Protein AF-A0A7C4ZP38-F1 (afdb_monomer)

Structure (mmCIF, N/CA/C/O backbone):
data_AF-A0A7C4ZP38-F1
#
_entry.id   AF-A0A7C4ZP38-F1
#
loop_
_atom_site.group_PDB
_atom_site.id
_atom_site.type_symbol
_atom_site.label_atom_id
_atom_site.label_alt_id
_atom_site.label_comp_id
_atom_site.label_asym_id
_atom_site.label_entity_id
_atom_site.label_seq_id
_atom_site.pdbx_PDB_ins_code
_atom_site.Cartn_x
_atom_site.Cartn_y
_atom_site.Cartn_z
_atom_site.occupancy
_atom_site.B_iso_or_equiv
_atom_site.auth_seq_id
_atom_site.auth_comp_id
_atom_site.auth_asym_id
_atom_site.auth_atom_id
_atom_site.pdbx_PDB_model_num
ATOM 1 N N . MET A 1 1 ? 0.134 7.624 13.807 1.00 73.69 1 MET A N 1
ATOM 2 C CA . MET A 1 1 ? -0.438 6.253 13.785 1.00 73.69 1 MET A CA 1
ATOM 3 C C . MET A 1 1 ? 0.169 5.496 12.613 1.00 73.69 1 MET A C 1
ATOM 5 O O . MET A 1 1 ? 0.273 6.116 11.571 1.00 73.69 1 MET A O 1
ATOM 9 N N . SER A 1 2 ? 0.603 4.239 12.753 1.00 91.44 2 SER A N 1
ATOM 10 C CA . SER A 1 2 ? 1.264 3.482 11.670 1.00 91.44 2 SER A CA 1
ATOM 11 C C . SER A 1 2 ? 0.304 2.577 10.893 1.00 91.44 2 SER A C 1
ATOM 13 O O . SER A 1 2 ? -0.746 2.191 11.410 1.00 91.44 2 SER A O 1
ATOM 15 N N . LEU A 1 3 ? 0.699 2.159 9.685 1.00 95.94 3 LEU A N 1
ATOM 16 C CA . LEU A 1 3 ? -0.057 1.201 8.867 1.00 95.94 3 LEU A CA 1
ATOM 17 C C . LEU A 1 3 ? -0.370 -0.096 9.639 1.00 95.94 3 LEU A C 1
ATOM 19 O O . LEU A 1 3 ? -1.494 -0.594 9.594 1.00 95.94 3 LEU A O 1
ATOM 23 N N . GLN A 1 4 ? 0.578 -0.589 10.446 1.00 97.25 4 GLN A N 1
ATOM 24 C CA . GLN A 1 4 ? 0.384 -1.755 11.318 1.00 97.25 4 GLN A CA 1
ATOM 25 C C . GLN A 1 4 ? -0.782 -1.581 12.311 1.00 97.25 4 GLN A C 1
ATOM 27 O O . GLN A 1 4 ? -1.458 -2.556 12.641 1.00 97.25 4 GLN A O 1
ATOM 32 N N . GLN A 1 5 ? -1.025 -0.367 12.818 1.00 95.69 5 GLN A N 1
ATOM 33 C CA . GLN A 1 5 ? -2.122 -0.101 13.761 1.00 95.69 5 GLN A CA 1
ATOM 34 C C . GLN A 1 5 ? -3.503 -0.104 13.088 1.00 95.69 5 GLN A C 1
ATOM 36 O O . GLN A 1 5 ? -4.511 -0.275 13.779 1.00 95.69 5 GLN A O 1
ATOM 41 N N . ILE A 1 6 ? -3.543 0.086 11.768 1.00 96.88 6 ILE A N 1
ATOM 42 C CA . ILE A 1 6 ? -4.763 0.042 10.957 1.00 96.88 6 ILE A CA 1
ATOM 43 C C . ILE A 1 6 ? -5.077 -1.408 10.598 1.00 96.88 6 ILE A C 1
ATOM 45 O O . ILE A 1 6 ? -6.138 -1.911 10.949 1.00 96.88 6 ILE A O 1
ATOM 49 N N . VAL A 1 7 ? -4.125 -2.110 9.977 1.00 97.81 7 VAL A N 1
ATOM 50 C CA . VAL A 1 7 ? -4.366 -3.453 9.410 1.00 97.81 7 VAL A CA 1
ATOM 51 C C . VAL A 1 7 ? -4.173 -4.594 10.411 1.00 97.81 7 VAL A C 1
ATOM 53 O O . VAL A 1 7 ? -4.523 -5.744 10.138 1.00 97.81 7 VAL A O 1
ATOM 56 N N . GLY A 1 8 ? -3.610 -4.283 11.578 1.00 97.88 8 GLY A N 1
ATOM 57 C CA . GLY A 1 8 ? -3.274 -5.242 12.621 1.00 97.88 8 GLY A CA 1
ATOM 58 C C . GLY A 1 8 ? -1.899 -5.886 12.426 1.00 97.88 8 GLY A C 1
ATOM 59 O O . GLY A 1 8 ? -1.398 -6.063 11.315 1.00 97.88 8 GLY A O 1
ATOM 60 N N . LYS A 1 9 ? -1.277 -6.279 13.546 1.00 97.75 9 LYS A N 1
ATOM 61 C CA . LYS A 1 9 ? 0.094 -6.818 13.577 1.00 97.75 9 LYS A CA 1
ATOM 62 C C . LYS A 1 9 ? 0.280 -8.055 12.694 1.00 97.75 9 LYS A C 1
ATOM 64 O O . LYS A 1 9 ? 1.297 -8.158 12.013 1.00 97.75 9 LYS A O 1
ATOM 69 N N . GLN A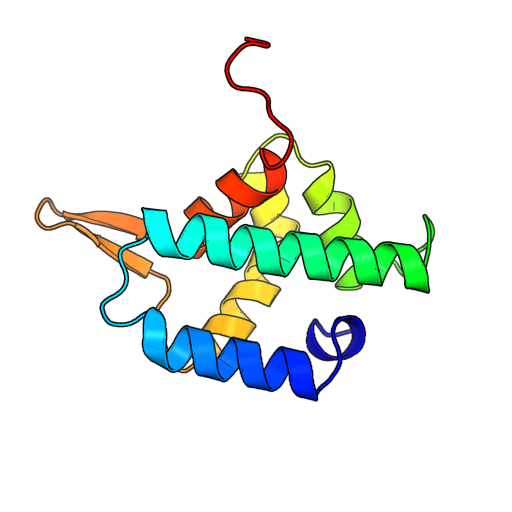 1 10 ? -0.667 -8.993 12.727 1.00 98.31 10 GLN A N 1
ATOM 70 C CA . GLN A 1 10 ? -0.566 -10.237 11.960 1.00 98.31 10 GLN A CA 1
ATOM 71 C C . GLN A 1 10 ? -0.573 -9.957 10.453 1.00 98.31 10 GLN A C 1
ATOM 73 O O . GLN A 1 10 ? 0.369 -10.346 9.771 1.00 98.31 10 GLN A O 1
ATOM 78 N N . THR A 1 11 ? -1.566 -9.210 9.963 1.00 98.50 11 THR A N 1
ATOM 79 C CA . THR A 1 11 ? -1.688 -8.810 8.553 1.00 98.50 11 THR A CA 1
ATOM 80 C C . THR A 1 11 ? -0.449 -8.069 8.071 1.00 98.50 11 THR A C 1
ATOM 82 O O . THR A 1 11 ? 0.132 -8.429 7.053 1.00 98.50 11 THR A O 1
ATOM 85 N N . TYR A 1 12 ? 0.009 -7.082 8.845 1.00 98.50 12 TYR A N 1
ATOM 86 C CA . TYR A 1 12 ? 1.198 -6.308 8.509 1.00 98.50 12 TYR A CA 1
ATOM 87 C C . TYR A 1 12 ? 2.455 -7.188 8.411 1.00 98.50 12 TYR A C 1
ATOM 89 O O . TYR A 1 12 ? 3.227 -7.068 7.463 1.00 98.50 12 TYR A O 1
ATOM 97 N N . THR A 1 13 ? 2.634 -8.131 9.344 1.00 98.50 13 THR A N 1
ATOM 98 C CA . THR A 1 13 ? 3.753 -9.090 9.303 1.00 98.50 13 THR A CA 1
ATOM 99 C C . THR A 1 13 ? 3.690 -9.954 8.043 1.00 98.50 13 THR A C 1
ATOM 101 O O . THR A 1 13 ? 4.699 -10.117 7.361 1.00 98.50 13 THR A O 1
ATOM 104 N N . THR A 1 14 ? 2.502 -10.454 7.690 1.00 98.62 14 THR A N 1
ATOM 105 C CA . THR A 1 14 ? 2.294 -11.223 6.458 1.00 98.62 14 THR A CA 1
ATOM 106 C C . THR A 1 14 ? 2.622 -10.396 5.217 1.00 98.62 14 THR A C 1
ATOM 108 O O . THR A 1 14 ? 3.296 -10.896 4.323 1.00 98.62 14 THR A O 1
ATOM 111 N N . TRP A 1 15 ? 2.219 -9.127 5.161 1.00 98.44 15 TRP A N 1
ATOM 112 C CA . TRP A 1 15 ? 2.549 -8.236 4.046 1.00 98.44 15 TRP A CA 1
ATOM 113 C C . TRP A 1 15 ? 4.053 -8.012 3.902 1.00 98.44 15 TRP A C 1
ATOM 115 O O . TRP A 1 15 ? 4.591 -8.140 2.804 1.00 98.44 15 TRP A O 1
ATOM 125 N N . VAL A 1 16 ? 4.751 -7.755 5.010 1.00 98.62 16 VAL A N 1
ATOM 126 C CA . VAL A 1 16 ? 6.215 -7.626 5.032 1.00 98.62 16 VAL A CA 1
ATOM 127 C C . VAL A 1 16 ? 6.887 -8.903 4.509 1.00 98.62 16 VAL A C 1
ATOM 129 O O . VAL A 1 16 ? 7.831 -8.832 3.721 1.00 98.62 16 VAL A O 1
ATOM 132 N N . GLU A 1 17 ? 6.406 -10.080 4.912 1.00 98.50 17 GLU A N 1
ATOM 133 C CA . GLU A 1 17 ? 6.919 -11.365 4.425 1.00 98.50 17 GLU A CA 1
ATOM 134 C C . GLU A 1 17 ? 6.622 -11.589 2.941 1.00 98.50 17 GLU A C 1
ATOM 136 O O . GLU A 1 17 ? 7.518 -11.990 2.198 1.00 98.50 17 GLU A O 1
ATOM 141 N N . MET A 1 18 ? 5.406 -11.283 2.487 1.00 98.12 18 MET A N 1
ATOM 142 C CA . MET A 1 18 ? 5.029 -11.372 1.078 1.00 98.12 18 MET A CA 1
ATOM 143 C C . MET A 1 18 ? 5.920 -10.484 0.216 1.00 98.12 18 MET A C 1
ATOM 145 O O . MET A 1 18 ? 6.488 -10.964 -0.761 1.00 98.12 18 MET A O 1
ATOM 149 N N . LEU A 1 19 ? 6.109 -9.217 0.592 1.00 98.00 19 LEU A N 1
ATOM 150 C CA . LEU A 1 19 ? 6.980 -8.309 -0.151 1.00 98.00 19 LEU A CA 1
ATOM 151 C C . LEU A 1 19 ? 8.423 -8.813 -0.171 1.00 98.00 19 LEU A C 1
ATOM 153 O O . LEU A 1 19 ? 9.045 -8.836 -1.230 1.00 98.00 19 LEU A O 1
ATOM 157 N N . ARG A 1 20 ? 8.937 -9.308 0.960 1.00 98.12 20 ARG A N 1
ATOM 158 C CA . ARG A 1 20 ? 10.284 -9.887 1.032 1.00 98.12 20 ARG A CA 1
ATOM 159 C C . ARG A 1 20 ? 10.486 -11.044 0.050 1.00 98.12 20 ARG A C 1
ATOM 161 O O . ARG A 1 20 ? 11.569 -11.164 -0.512 1.00 98.12 20 ARG A O 1
ATOM 168 N N . GLN A 1 21 ? 9.470 -11.884 -0.144 1.00 97.94 21 GLN A N 1
ATOM 169 C CA . GLN A 1 21 ? 9.545 -13.042 -1.040 1.00 97.94 21 GLN A CA 1
ATOM 170 C C . GLN A 1 21 ? 9.259 -12.689 -2.506 1.00 97.94 21 GLN A C 1
ATOM 172 O O . GLN A 1 21 ? 9.868 -13.262 -3.402 1.00 97.94 21 GLN A O 1
ATOM 177 N N . LEU A 1 22 ? 8.332 -11.764 -2.767 1.00 96.62 22 LEU A N 1
ATOM 178 C CA . LEU A 1 22 ? 7.814 -11.507 -4.115 1.00 96.62 22 LEU A CA 1
ATOM 179 C C . LEU A 1 22 ? 8.537 -10.370 -4.846 1.00 96.62 22 LEU A C 1
ATOM 181 O O . LEU A 1 22 ? 8.614 -10.390 -6.071 1.00 96.62 22 LEU A O 1
ATOM 185 N N . VAL A 1 23 ? 9.054 -9.369 -4.131 1.00 96.00 23 VAL A N 1
ATOM 186 C CA . VAL A 1 23 ? 9.631 -8.154 -4.735 1.00 96.00 23 VAL A CA 1
ATOM 187 C C . VAL A 1 23 ? 10.978 -8.362 -5.448 1.00 96.00 23 VAL A C 1
ATOM 189 O O . VAL A 1 23 ? 11.176 -7.698 -6.470 1.00 96.00 23 VAL A O 1
ATOM 192 N N . PRO A 1 24 ? 11.919 -9.211 -4.973 1.00 93.81 24 PRO A N 1
ATOM 193 C CA . PRO A 1 24 ? 13.235 -9.346 -5.608 1.00 93.81 24 PRO A CA 1
ATOM 194 C C . PRO A 1 24 ? 13.177 -9.735 -7.092 1.00 93.81 24 PRO A C 1
ATOM 196 O O . PRO A 1 24 ? 13.830 -9.092 -7.910 1.00 93.81 24 PRO A O 1
ATOM 199 N N . ASP A 1 25 ? 12.336 -10.715 -7.435 1.00 90.38 25 ASP A N 1
ATOM 200 C CA . ASP A 1 25 ? 12.196 -11.245 -8.801 1.00 90.38 25 ASP A CA 1
ATOM 201 C C . ASP A 1 25 ? 10.866 -10.845 -9.471 1.00 90.38 25 ASP A C 1
ATOM 203 O O . ASP A 1 25 ? 10.607 -11.152 -10.640 1.00 90.38 25 ASP A O 1
ATOM 207 N N . GLY A 1 26 ? 9.987 -10.170 -8.726 1.00 91.56 26 GLY A N 1
ATOM 208 C CA . GLY A 1 26 ? 8.673 -9.754 -9.191 1.00 91.56 26 GLY A CA 1
ATOM 209 C C . GLY A 1 26 ? 8.744 -8.620 -10.210 1.00 91.56 26 GLY A C 1
ATOM 210 O O . GLY A 1 26 ? 9.498 -7.658 -10.074 1.00 91.56 26 GLY A O 1
ATOM 211 N N . ARG A 1 27 ? 7.904 -8.710 -11.246 1.00 91.44 27 ARG A N 1
ATOM 212 C CA . ARG A 1 27 ? 7.744 -7.629 -12.226 1.00 91.44 27 ARG A CA 1
ATOM 213 C C . ARG A 1 27 ? 6.867 -6.526 -11.643 1.00 91.44 27 ARG A C 1
ATOM 215 O O . ARG A 1 27 ? 5.787 -6.831 -11.142 1.00 91.44 27 ARG A O 1
ATOM 222 N N . THR A 1 28 ? 7.267 -5.264 -11.794 1.00 91.81 28 THR A N 1
ATOM 223 C CA . THR A 1 28 ? 6.539 -4.111 -11.234 1.00 91.81 28 THR A CA 1
ATOM 224 C C . THR A 1 28 ? 5.057 -4.088 -11.596 1.00 91.81 28 THR A C 1
ATOM 226 O O . THR A 1 28 ? 4.246 -4.008 -10.689 1.00 91.81 28 THR A O 1
ATOM 229 N N . HIS A 1 29 ? 4.676 -4.309 -12.859 1.00 90.94 29 HIS A N 1
ATOM 230 C CA . HIS A 1 29 ? 3.257 -4.352 -13.266 1.00 90.94 29 HIS A CA 1
ATOM 231 C C . HIS A 1 29 ? 2.428 -5.476 -12.610 1.00 90.94 29 HIS A C 1
ATOM 233 O O . HIS A 1 29 ? 1.213 -5.492 -12.732 1.00 90.94 29 HIS A O 1
ATOM 239 N N . ARG A 1 30 ? 3.063 -6.463 -11.962 1.00 94.38 30 ARG A N 1
ATOM 240 C CA . ARG A 1 30 ? 2.372 -7.498 -11.169 1.00 94.38 30 ARG A CA 1
ATOM 241 C C . ARG A 1 30 ? 2.335 -7.152 -9.686 1.00 94.38 30 ARG A C 1
ATOM 243 O O . ARG A 1 30 ? 1.399 -7.531 -8.995 1.00 94.38 30 ARG A O 1
ATOM 250 N N . LEU A 1 31 ? 3.374 -6.478 -9.199 1.00 96.31 31 LEU A N 1
ATOM 251 C CA . LEU A 1 31 ? 3.487 -6.048 -7.806 1.00 96.31 31 LEU A CA 1
ATOM 252 C C . LEU A 1 31 ? 2.627 -4.812 -7.527 1.00 96.31 31 LEU A C 1
ATOM 254 O O . LEU A 1 31 ? 2.062 -4.708 -6.447 1.00 96.31 31 LEU A O 1
ATOM 258 N N . ALA A 1 32 ? 2.501 -3.912 -8.500 1.00 96.19 32 ALA A N 1
ATOM 259 C CA . ALA A 1 32 ? 1.722 -2.686 -8.400 1.00 96.19 32 ALA A CA 1
ATOM 260 C C . ALA A 1 32 ? 0.249 -2.939 -8.022 1.00 96.19 32 ALA A C 1
ATOM 262 O O . ALA A 1 32 ? -0.145 -2.488 -6.948 1.00 96.19 32 ALA A O 1
ATOM 263 N N . PRO A 1 33 ? -0.536 -3.745 -8.768 1.00 96.56 33 PRO A N 1
ATOM 264 C CA . PRO A 1 33 ? -1.928 -4.019 -8.400 1.00 96.56 33 PRO A CA 1
ATOM 265 C C . PRO A 1 33 ? -2.065 -4.802 -7.084 1.00 96.56 33 PRO A C 1
ATOM 267 O O . PRO A 1 33 ? -3.049 -4.644 -6.365 1.00 96.56 33 PRO A O 1
ATOM 270 N N . LEU A 1 34 ? -1.071 -5.626 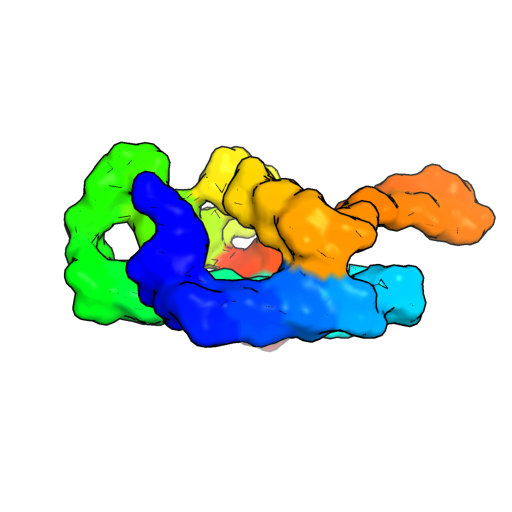-6.719 1.00 97.56 34 LEU A N 1
ATOM 271 C CA . LEU A 1 34 ? -1.048 -6.310 -5.420 1.00 97.56 34 LEU A CA 1
ATOM 272 C C . LEU A 1 34 ? -0.948 -5.299 -4.268 1.00 97.56 34 LEU A C 1
ATOM 274 O O . LEU A 1 34 ? -1.712 -5.378 -3.309 1.00 97.56 34 LEU A O 1
ATOM 278 N N . ILE A 1 35 ? -0.005 -4.361 -4.364 1.00 98.00 35 ILE A N 1
ATOM 279 C CA . ILE A 1 35 ? 0.219 -3.331 -3.345 1.00 98.00 35 ILE A CA 1
ATOM 280 C C . ILE A 1 35 ? -0.951 -2.344 -3.322 1.00 98.00 35 ILE A C 1
ATOM 282 O O . ILE A 1 35 ? -1.405 -1.984 -2.240 1.00 98.00 35 ILE A O 1
ATOM 286 N N . ALA A 1 36 ? -1.500 -1.978 -4.481 1.00 98.00 36 ALA A N 1
ATOM 287 C CA . ALA A 1 36 ? -2.724 -1.188 -4.574 1.00 98.00 36 ALA A CA 1
ATOM 288 C C . ALA A 1 36 ? -3.889 -1.859 -3.833 1.00 98.00 36 ALA A C 1
ATOM 290 O O . ALA A 1 36 ? -4.549 -1.224 -3.016 1.00 98.00 36 ALA A O 1
ATOM 291 N N . GLY A 1 37 ? -4.077 -3.171 -4.012 1.00 98.19 37 GLY A N 1
ATOM 292 C CA . GLY A 1 37 ? -5.077 -3.936 -3.266 1.00 98.19 37 GLY A CA 1
ATOM 293 C C . GLY A 1 37 ? -4.825 -3.956 -1.753 1.00 98.19 37 GLY A C 1
ATOM 294 O O . GLY A 1 37 ? -5.769 -3.872 -0.968 1.00 98.19 37 GLY A O 1
ATOM 295 N N . MET A 1 38 ? -3.561 -4.014 -1.317 1.00 98.44 38 MET A N 1
ATOM 296 C CA . MET A 1 38 ? -3.202 -3.873 0.102 1.00 98.44 38 MET A CA 1
ATOM 297 C C . MET A 1 38 ? -3.586 -2.487 0.642 1.00 98.44 38 MET A C 1
ATOM 299 O O . MET A 1 38 ? -4.135 -2.388 1.739 1.00 98.44 38 MET A O 1
ATOM 303 N N . LEU A 1 39 ? -3.345 -1.423 -0.127 1.00 98.31 39 LEU A N 1
ATOM 304 C CA . LEU A 1 39 ? -3.736 -0.061 0.240 1.00 98.31 39 LEU A CA 1
ATOM 305 C C . LEU A 1 39 ? -5.259 0.097 0.289 1.00 98.31 39 LEU A C 1
ATOM 307 O O . LEU A 1 39 ? -5.762 0.599 1.285 1.00 98.31 39 LEU A O 1
ATOM 311 N N . GLN A 1 40 ? -6.003 -0.424 -0.691 1.00 98.00 40 GLN A N 1
ATOM 312 C CA . GLN A 1 40 ? -7.474 -0.419 -0.684 1.00 98.00 40 GLN A CA 1
ATOM 313 C C . GLN A 1 40 ? -8.055 -1.163 0.524 1.00 98.00 40 GLN A C 1
ATOM 315 O O . GLN A 1 40 ? -8.993 -0.693 1.175 1.00 98.00 40 GLN A O 1
ATOM 320 N N . TYR A 1 41 ? -7.457 -2.301 0.886 1.00 98.38 41 TYR A N 1
ATOM 321 C CA . TYR A 1 41 ? -7.809 -3.015 2.109 1.00 98.38 41 TYR A CA 1
ATOM 322 C C . TYR A 1 41 ? -7.555 -2.154 3.357 1.00 98.38 41 TYR A C 1
ATOM 324 O O . TYR A 1 41 ? -8.414 -2.061 4.234 1.00 98.38 41 TYR A O 1
ATOM 332 N N . ALA A 1 42 ? -6.401 -1.485 3.437 1.00 98.19 42 ALA A N 1
ATOM 333 C CA . ALA A 1 42 ? -6.081 -0.599 4.553 1.00 98.19 42 ALA A CA 1
ATOM 334 C C . ALA A 1 42 ? -7.012 0.624 4.627 1.00 98.19 42 ALA A C 1
ATOM 336 O O . ALA A 1 42 ? -7.444 0.969 5.726 1.00 98.19 42 ALA A O 1
ATOM 337 N N . SER A 1 43 ? -7.353 1.243 3.493 1.00 97.44 43 SER A N 1
ATOM 338 C CA . SER A 1 43 ? -8.302 2.360 3.410 1.00 97.44 43 SER A CA 1
ATOM 339 C C . SER A 1 43 ? -9.696 1.947 3.870 1.00 97.44 43 SER A C 1
ATOM 341 O O . SER A 1 43 ? -10.315 2.663 4.652 1.00 97.44 43 SER A O 1
ATOM 343 N N . THR A 1 44 ? -10.153 0.753 3.481 1.00 97.31 44 THR A N 1
ATOM 344 C CA . THR A 1 44 ? -11.430 0.193 3.953 1.00 97.31 44 THR A CA 1
ATOM 345 C C . THR A 1 44 ? -11.447 0.068 5.478 1.00 97.31 44 THR A C 1
ATOM 347 O O . THR A 1 44 ? -12.352 0.577 6.134 1.00 97.31 44 THR A O 1
ATOM 350 N N . LEU A 1 45 ? -10.405 -0.528 6.069 1.00 97.75 45 LEU A N 1
ATOM 351 C CA . LEU A 1 45 ? -10.296 -0.652 7.528 1.00 97.75 45 LEU A CA 1
ATOM 352 C C . LEU A 1 45 ? -10.158 0.702 8.238 1.00 97.75 45 LEU A C 1
ATOM 354 O O . LEU A 1 45 ? -10.648 0.872 9.356 1.00 97.75 45 LEU A O 1
ATOM 358 N N . ALA A 1 46 ? -9.471 1.665 7.619 1.00 97.12 46 ALA A N 1
ATOM 359 C CA . ALA A 1 46 ? -9.373 3.021 8.141 1.00 97.12 46 ALA A CA 1
ATOM 360 C C . ALA A 1 46 ? -10.760 3.678 8.195 1.00 97.12 46 ALA A C 1
ATOM 362 O O . ALA A 1 46 ? -11.135 4.207 9.242 1.00 97.12 46 ALA A O 1
ATOM 363 N N . TYR A 1 47 ? -11.544 3.568 7.121 1.00 96.56 47 TYR A N 1
ATOM 364 C CA . TYR A 1 47 ? -12.911 4.077 7.072 1.00 96.56 47 TYR A CA 1
ATOM 365 C C . TYR A 1 47 ? -13.817 3.401 8.108 1.00 96.56 47 TYR A C 1
ATOM 367 O O . TYR A 1 47 ? -14.489 4.081 8.876 1.00 96.56 47 TYR A O 1
ATOM 375 N N . GLU A 1 48 ? -13.789 2.071 8.218 1.00 96.75 48 GLU A N 1
ATOM 376 C CA . GLU A 1 48 ? -14.594 1.338 9.208 1.00 96.75 48 GLU A CA 1
ATOM 377 C C . GLU A 1 48 ? -14.301 1.768 10.654 1.00 96.75 48 GLU A C 1
ATOM 379 O O . GLU A 1 48 ? -15.190 1.768 11.507 1.00 96.75 48 GLU A O 1
ATOM 384 N N . LYS A 1 49 ? -13.048 2.132 10.944 1.00 94.75 49 LYS A N 1
ATOM 385 C CA . LYS A 1 49 ? -12.598 2.470 12.296 1.00 94.75 49 LYS A CA 1
ATOM 3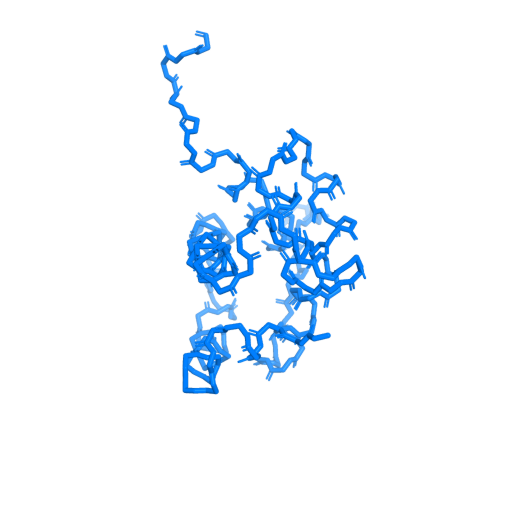86 C C . LYS A 1 49 ? -12.765 3.947 12.651 1.00 94.75 49 LYS A C 1
ATOM 388 O O . LYS A 1 49 ? -12.973 4.254 13.826 1.00 94.75 49 LYS A O 1
ATOM 393 N N . TYR A 1 50 ? -12.632 4.846 11.678 1.00 94.06 50 TYR A N 1
ATOM 394 C CA . TYR A 1 50 ? -12.557 6.294 11.908 1.00 94.06 50 TYR A CA 1
ATOM 395 C C . TYR A 1 50 ? -13.637 7.103 11.175 1.00 94.06 50 TYR A C 1
ATOM 397 O O . TYR A 1 50 ? -13.843 8.273 11.503 1.00 94.06 50 TYR A O 1
ATOM 405 N N . GLY A 1 51 ? -14.347 6.495 10.221 1.00 93.31 51 GLY A N 1
ATOM 406 C CA . GLY A 1 51 ? -15.274 7.183 9.326 1.00 93.31 51 GLY A CA 1
ATOM 407 C C . GLY A 1 51 ? -14.591 8.331 8.583 1.00 93.31 51 GLY A C 1
ATOM 408 O O . GLY A 1 51 ? -13.418 8.243 8.225 1.00 93.31 51 GLY A O 1
ATOM 409 N N . ASP A 1 52 ? -15.316 9.438 8.430 1.00 88.81 52 ASP A N 1
ATOM 410 C CA . ASP A 1 52 ? -14.846 10.641 7.729 1.00 88.81 52 ASP A CA 1
ATOM 411 C C . ASP A 1 52 ? -13.958 11.563 8.585 1.00 88.81 52 ASP A C 1
ATOM 413 O O . ASP A 1 52 ? -13.526 12.613 8.118 1.00 88.81 52 ASP A O 1
ATOM 417 N N . ASN A 1 53 ? -13.687 11.210 9.849 1.00 91.38 53 ASN A N 1
ATOM 418 C CA . ASN A 1 53 ? -12.954 12.070 10.788 1.00 91.38 53 ASN A CA 1
ATOM 419 C C . ASN A 1 53 ? -11.680 11.406 11.352 1.00 91.38 53 ASN A C 1
ATOM 421 O O . ASN A 1 53 ? -11.523 11.327 12.578 1.00 91.38 53 ASN A O 1
ATOM 425 N N . PRO A 1 54 ? -10.754 10.907 10.510 1.00 93.25 54 PRO A N 1
ATOM 426 C CA . PRO A 1 54 ? -9.442 10.496 10.990 1.00 93.25 54 PRO A CA 1
ATOM 427 C C . PRO A 1 54 ? -8.653 11.715 11.499 1.00 93.25 54 PRO A C 1
ATOM 429 O O . PRO A 1 54 ? -8.817 12.833 11.013 1.00 93.25 54 PRO A O 1
ATOM 432 N N . GLU A 1 55 ? -7.754 11.495 12.458 1.00 93.81 55 GLU A N 1
ATOM 433 C CA . GLU A 1 55 ? -6.832 12.531 12.937 1.00 93.81 55 GLU A CA 1
ATOM 434 C C . GLU A 1 55 ? -5.959 13.046 11.779 1.00 93.81 55 GLU A C 1
ATOM 436 O O . GLU A 1 55 ? -5.339 12.247 11.070 1.00 93.81 55 GLU A O 1
ATOM 441 N N . GLU A 1 56 ? -5.907 14.364 11.583 1.00 92.88 56 GLU A N 1
ATOM 442 C CA . GLU A 1 56 ? -5.099 15.001 10.539 1.00 92.88 56 GLU A CA 1
ATOM 443 C C . GLU A 1 56 ? -3.614 14.627 10.689 1.00 92.88 56 GLU A C 1
ATOM 445 O O . GLU A 1 56 ? -3.078 14.551 11.795 1.00 92.88 56 GLU A O 1
ATOM 450 N N . GLY A 1 57 ? -2.955 14.316 9.571 1.00 91.56 57 GLY A N 1
ATOM 451 C CA . GLY A 1 57 ? -1.573 13.819 9.565 1.00 91.56 57 GLY A CA 1
ATOM 452 C C . GLY A 1 57 ? -1.399 12.365 10.035 1.00 91.56 57 GLY A C 1
ATOM 453 O O . GLY A 1 57 ? -0.277 11.861 10.080 1.00 91.56 57 GLY A O 1
ATOM 454 N N . SER A 1 58 ? -2.473 11.648 10.385 1.00 95.75 58 SER A N 1
ATOM 455 C CA . SER A 1 58 ? -2.397 10.203 10.632 1.00 95.75 58 SER A CA 1
ATOM 456 C C . SER A 1 58 ? -2.359 9.402 9.325 1.00 95.75 58 SER A C 1
ATOM 458 O O . SER A 1 58 ? -2.906 9.822 8.312 1.00 95.75 58 SER A O 1
ATOM 460 N N . VAL A 1 59 ? -1.813 8.179 9.357 1.00 97.00 59 VAL A N 1
ATOM 461 C CA . VAL A 1 59 ? -1.848 7.276 8.186 1.00 97.00 59 VAL A CA 1
ATOM 462 C C . VAL A 1 59 ? -3.283 6.949 7.753 1.00 97.00 59 VAL A C 1
ATOM 464 O O . VAL A 1 59 ? -3.524 6.743 6.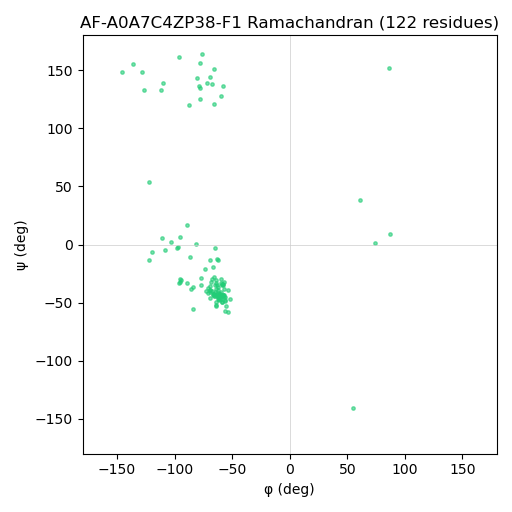571 1.00 97.00 59 VAL A O 1
ATOM 467 N N . ALA A 1 60 ? -4.249 6.933 8.679 1.00 97.25 60 ALA A N 1
ATOM 468 C CA . ALA A 1 60 ? -5.657 6.752 8.326 1.00 97.25 60 ALA A CA 1
ATOM 469 C C . ALA A 1 60 ? -6.175 7.936 7.498 1.00 97.25 60 ALA A C 1
ATOM 471 O O . ALA A 1 60 ? -6.836 7.728 6.487 1.00 97.25 60 ALA A O 1
ATOM 472 N N . HIS A 1 61 ? -5.816 9.163 7.888 1.00 96.38 61 HIS A N 1
ATOM 473 C CA . HIS A 1 61 ? -6.119 10.360 7.111 1.00 96.38 61 HIS A CA 1
ATOM 474 C C . HIS A 1 61 ? -5.453 10.315 5.733 1.00 96.38 61 HIS A C 1
ATOM 476 O O . HIS A 1 61 ? -6.142 10.487 4.732 1.00 96.38 61 HIS A O 1
ATOM 482 N N . SER A 1 62 ? -4.160 9.984 5.663 1.00 97.56 62 SER A N 1
ATOM 483 C CA . SER A 1 62 ? -3.449 9.842 4.388 1.00 97.56 62 SER A CA 1
ATOM 484 C C . SER A 1 62 ? -4.084 8.804 3.461 1.00 97.56 62 SER A C 1
ATOM 486 O O . SER A 1 62 ? -4.234 9.073 2.278 1.00 97.56 62 SER A O 1
ATOM 488 N N . LEU A 1 63 ? -4.487 7.636 3.976 1.00 97.12 63 LEU A N 1
ATOM 489 C CA . LEU A 1 63 ? -5.119 6.573 3.182 1.00 97.12 63 LEU A CA 1
ATOM 490 C C . LEU A 1 63 ? -6.458 7.004 2.580 1.00 97.12 63 LEU A C 1
ATOM 492 O O . LEU A 1 63 ? -6.720 6.713 1.415 1.00 97.12 63 LEU A O 1
ATOM 496 N N . LEU A 1 64 ? -7.300 7.678 3.370 1.00 96.12 64 LEU A N 1
ATOM 497 C CA . LEU A 1 64 ? -8.610 8.136 2.910 1.00 96.12 64 LEU A CA 1
ATOM 498 C C . LEU A 1 64 ? -8.476 9.288 1.910 1.00 96.12 64 LEU A C 1
ATOM 500 O O . LEU A 1 64 ? -9.125 9.263 0.873 1.00 96.12 64 LEU A O 1
ATOM 504 N N . ARG A 1 65 ? -7.572 10.242 2.162 1.00 96.00 65 ARG A N 1
ATOM 505 C CA . ARG A 1 65 ? -7.293 11.342 1.227 1.00 96.00 65 ARG A CA 1
ATOM 506 C C . ARG A 1 65 ? -6.660 10.856 -0.072 1.00 96.00 65 ARG A C 1
ATOM 508 O O . ARG A 1 65 ? -7.074 11.286 -1.138 1.00 96.00 65 ARG A O 1
ATOM 515 N N . ALA A 1 66 ? -5.704 9.934 0.003 1.00 96.31 66 ALA A N 1
ATOM 516 C CA . ALA A 1 66 ? -5.052 9.399 -1.186 1.00 96.31 66 ALA A CA 1
ATOM 517 C C . ALA A 1 66 ? -6.012 8.562 -2.043 1.00 96.31 66 ALA A C 1
ATOM 519 O O . ALA A 1 66 ? -5.851 8.533 -3.254 1.00 96.31 66 ALA A O 1
ATOM 520 N N . ALA A 1 67 ? -7.016 7.904 -1.450 1.00 93.00 67 ALA A N 1
ATOM 521 C CA . ALA A 1 67 ? -8.040 7.181 -2.210 1.00 93.00 67 ALA A CA 1
ATOM 522 C C . ALA A 1 67 ? -8.942 8.110 -3.047 1.00 93.00 67 ALA A C 1
ATOM 524 O O . ALA A 1 67 ? -9.587 7.645 -3.981 1.00 93.00 67 ALA A O 1
ATOM 525 N N . GLU A 1 68 ? -8.991 9.400 -2.708 1.00 91.75 68 GLU A N 1
ATOM 526 C CA . GLU A 1 68 ? -9.709 10.446 -3.448 1.00 91.75 68 GLU A CA 1
ATOM 527 C C . GLU A 1 68 ? -8.790 11.243 -4.390 1.00 91.75 68 GLU A C 1
ATOM 529 O O . GLU A 1 68 ? -9.263 12.145 -5.083 1.00 91.75 68 GLU A O 1
ATOM 534 N N . ALA A 1 69 ? -7.482 10.961 -4.390 1.00 92.75 69 ALA A N 1
ATOM 535 C CA . ALA A 1 69 ? -6.520 11.684 -5.209 1.00 92.75 69 ALA A CA 1
ATOM 536 C C . ALA A 1 69 ? -6.723 11.365 -6.694 1.00 92.75 69 ALA A C 1
ATOM 538 O O . ALA A 1 69 ? -7.024 10.233 -7.067 1.00 92.75 69 ALA A O 1
ATOM 539 N N . TYR A 1 70 ? -6.518 12.368 -7.546 1.00 87.19 70 TYR A N 1
ATOM 540 C CA . TYR A 1 70 ? -6.625 12.204 -9.000 1.00 87.19 70 TYR A CA 1
ATOM 541 C C . TYR A 1 70 ? -5.263 11.928 -9.651 1.00 87.19 70 TYR A C 1
ATOM 543 O O . TYR A 1 70 ? -5.168 11.195 -10.631 1.00 87.19 70 TYR A O 1
ATOM 551 N N . GLU A 1 71 ? -4.190 12.488 -9.086 1.00 89.88 71 GLU A N 1
ATOM 552 C CA . GLU A 1 71 ? -2.834 12.377 -9.626 1.00 89.88 71 GLU A CA 1
ATOM 553 C C . GLU A 1 71 ? -1.946 11.499 -8.727 1.00 89.88 71 GLU A C 1
ATOM 555 O O . GLU A 1 71 ? -1.960 11.661 -7.501 1.00 89.88 71 GLU A O 1
ATOM 560 N N . PRO A 1 72 ? -1.090 10.626 -9.295 1.00 89.44 72 PRO A N 1
ATOM 561 C CA . PRO A 1 72 ? -0.185 9.783 -8.508 1.00 89.44 72 PRO A CA 1
ATOM 562 C C . PRO A 1 72 ? 0.751 10.564 -7.581 1.00 89.44 72 PRO A C 1
ATOM 564 O O . PRO A 1 72 ? 1.063 10.085 -6.495 1.00 89.44 72 PRO A O 1
ATOM 567 N N . ALA A 1 73 ? 1.163 11.772 -7.980 1.00 91.94 73 ALA A N 1
ATOM 568 C CA . ALA A 1 73 ? 2.034 12.626 -7.175 1.00 91.94 73 ALA A CA 1
ATOM 569 C C . ALA A 1 73 ? 1.371 13.060 -5.853 1.00 91.94 73 ALA A C 1
ATOM 571 O O . ALA A 1 73 ? 2.026 13.068 -4.816 1.00 91.94 73 ALA A O 1
ATOM 572 N N . GLU A 1 74 ? 0.066 13.351 -5.861 1.00 94.56 74 GLU A N 1
ATOM 573 C CA . GLU A 1 74 ? -0.681 13.690 -4.640 1.00 94.56 74 GLU A CA 1
ATOM 574 C C . GLU A 1 74 ? -0.771 12.475 -3.704 1.00 94.56 74 GLU A C 1
ATOM 576 O O . GLU A 1 74 ? -0.548 12.578 -2.496 1.00 94.56 74 GLU A O 1
ATOM 581 N N . ALA A 1 75 ? -1.031 11.291 -4.263 1.00 95.88 75 ALA A N 1
ATOM 582 C CA . ALA A 1 75 ? -1.028 10.053 -3.491 1.00 95.88 75 ALA A CA 1
ATOM 583 C C . ALA A 1 75 ? 0.369 9.728 -2.924 1.00 95.88 75 ALA A C 1
ATOM 585 O O . ALA A 1 75 ? 0.476 9.190 -1.820 1.00 95.88 75 ALA A O 1
ATOM 586 N N . GLU A 1 76 ? 1.439 10.074 -3.644 1.00 96.00 76 GLU A N 1
ATOM 587 C CA . GLU A 1 76 ? 2.823 9.889 -3.200 1.00 96.00 76 GLU A CA 1
ATOM 588 C C . GLU A 1 76 ? 3.194 10.819 -2.045 1.00 96.00 76 GLU A C 1
ATOM 590 O O . GLU A 1 76 ? 3.796 10.360 -1.076 1.00 96.00 76 GLU A O 1
ATOM 595 N N . GLU A 1 77 ? 2.762 12.080 -2.067 1.00 96.50 77 GLU A N 1
ATOM 596 C CA . GLU A 1 77 ? 2.944 12.997 -0.932 1.00 96.50 77 GLU A CA 1
ATOM 597 C C . GLU A 1 77 ? 2.280 12.470 0.353 1.00 96.50 77 GLU A C 1
ATOM 599 O O . GLU A 1 77 ? 2.797 12.660 1.455 1.00 96.50 77 GLU A O 1
ATOM 604 N N . LEU A 1 78 ? 1.152 11.766 0.222 1.00 97.19 78 LEU A N 1
ATOM 605 C CA . LEU A 1 78 ? 0.378 11.250 1.353 1.00 97.19 78 LEU A CA 1
ATOM 606 C C . LEU A 1 78 ? 0.865 9.884 1.862 1.00 97.19 78 LEU A C 1
ATOM 608 O O . LEU A 1 78 ? 0.828 9.629 3.071 1.00 97.19 78 LEU A O 1
ATOM 612 N N . LEU A 1 79 ? 1.266 8.985 0.958 1.00 97.81 79 LEU A N 1
ATOM 613 C CA . LEU A 1 79 ? 1.543 7.572 1.258 1.00 97.81 79 LEU A CA 1
ATOM 614 C C . LEU A 1 79 ? 2.982 7.131 0.969 1.00 97.81 79 LEU A C 1
ATOM 616 O O . LEU A 1 79 ? 3.343 6.008 1.334 1.00 97.81 79 LEU A O 1
ATOM 620 N N . GLY A 1 80 ? 3.810 7.982 0.361 1.00 96.12 80 GLY A N 1
ATOM 621 C CA . GLY A 1 80 ? 5.188 7.672 -0.020 1.00 96.12 80 GLY A CA 1
ATOM 622 C C . GLY A 1 80 ? 6.004 7.153 1.159 1.00 96.12 80 GLY A C 1
ATOM 623 O O . GLY A 1 80 ? 6.437 6.003 1.142 1.00 96.12 80 GLY A O 1
ATOM 624 N N . GLU A 1 81 ? 6.108 7.932 2.240 1.00 96.06 81 GLU A N 1
ATOM 625 C CA . GLU A 1 81 ? 6.865 7.535 3.440 1.00 96.06 81 GLU A CA 1
ATOM 626 C C . GLU A 1 81 ? 6.342 6.231 4.071 1.00 96.06 81 GLU A C 1
ATOM 628 O O . GLU A 1 81 ? 7.116 5.403 4.561 1.00 96.06 81 GLU A O 1
ATOM 633 N N . VAL A 1 82 ? 5.024 6.004 4.025 1.00 97.44 82 VAL A N 1
ATOM 634 C CA . VAL A 1 82 ? 4.392 4.786 4.558 1.00 97.44 82 VAL A CA 1
ATOM 635 C C . VAL A 1 82 ? 4.836 3.557 3.766 1.00 97.44 82 VAL A C 1
ATOM 637 O O . VAL A 1 82 ? 5.163 2.516 4.347 1.00 97.44 82 VAL A O 1
ATOM 640 N N . LEU A 1 83 ? 4.857 3.664 2.439 1.00 97.62 83 LEU A N 1
ATOM 641 C CA . LEU A 1 83 ? 5.287 2.587 1.556 1.00 97.62 83 LEU A CA 1
ATOM 642 C C . LEU A 1 83 ? 6.803 2.391 1.613 1.00 97.62 83 LEU A C 1
ATOM 644 O O . LEU A 1 83 ? 7.263 1.252 1.677 1.00 97.62 83 LEU A O 1
ATOM 648 N N . GLU A 1 84 ? 7.592 3.461 1.670 1.00 97.38 84 GLU A N 1
ATOM 649 C CA . GLU A 1 84 ? 9.042 3.373 1.852 1.00 97.38 84 GLU A CA 1
ATOM 650 C C . GLU A 1 84 ? 9.404 2.629 3.138 1.00 97.38 84 GLU A C 1
ATOM 652 O O . GLU A 1 84 ? 10.256 1.732 3.118 1.00 97.38 84 GLU A O 1
ATOM 657 N N . GLN A 1 85 ? 8.707 2.923 4.241 1.00 97.44 85 GLN A N 1
ATOM 658 C CA . GLN A 1 85 ? 8.861 2.183 5.488 1.00 97.44 85 GLN A CA 1
ATOM 659 C C . GLN A 1 85 ? 8.522 0.696 5.304 1.00 97.44 85 GLN A C 1
ATOM 661 O O . GLN A 1 85 ? 9.306 -0.166 5.710 1.00 97.44 85 GLN A O 1
ATOM 666 N N . LEU A 1 86 ? 7.399 0.374 4.654 1.00 97.75 86 LEU A N 1
ATOM 667 C CA . LEU A 1 86 ? 6.981 -1.009 4.414 1.00 97.75 86 LEU A CA 1
ATOM 668 C C . LEU A 1 86 ? 8.026 -1.798 3.597 1.00 97.75 86 LEU A C 1
ATOM 670 O O . LEU A 1 86 ? 8.374 -2.929 3.948 1.00 97.75 86 LEU A O 1
ATOM 674 N N . PHE A 1 87 ? 8.572 -1.198 2.536 1.00 97.81 87 PHE A N 1
ATOM 675 C CA . PHE A 1 87 ? 9.630 -1.804 1.717 1.00 97.81 87 PHE A CA 1
ATOM 676 C C . PHE A 1 87 ? 10.950 -1.949 2.484 1.00 97.81 87 PHE A C 1
ATOM 678 O O . PHE A 1 87 ? 11.615 -2.989 2.391 1.00 97.81 87 PHE A O 1
ATOM 685 N N . SER A 1 88 ? 11.307 -0.941 3.282 1.00 97.88 88 SER A N 1
ATOM 686 C CA . SER A 1 88 ? 12.485 -0.956 4.152 1.00 97.88 88 SER A CA 1
ATOM 687 C C . SER A 1 88 ? 12.421 -2.105 5.167 1.00 97.88 88 SER A C 1
ATOM 689 O O . SER A 1 88 ? 13.364 -2.892 5.285 1.00 97.88 88 SER A O 1
ATOM 691 N N . GLU A 1 89 ? 11.278 -2.299 5.827 1.00 98.00 89 GLU A N 1
ATOM 692 C CA . GLU A 1 89 ? 11.061 -3.396 6.779 1.00 98.00 89 GLU A CA 1
ATOM 693 C C . GLU A 1 89 ? 11.013 -4.779 6.100 1.00 98.00 89 GLU A C 1
ATOM 695 O O . GLU A 1 89 ? 11.492 -5.786 6.645 1.00 98.00 89 GLU A O 1
ATOM 700 N N . ALA A 1 90 ? 10.509 -4.838 4.865 1.00 97.62 90 ALA A N 1
ATOM 701 C CA . ALA A 1 90 ? 10.605 -6.021 4.014 1.00 97.62 90 ALA A CA 1
ATOM 702 C C . ALA A 1 90 ? 12.043 -6.301 3.535 1.00 97.62 90 ALA A C 1
ATOM 704 O O . ALA A 1 90 ? 12.333 -7.430 3.130 1.00 97.62 90 ALA A O 1
ATOM 705 N N . LYS A 1 91 ? 12.967 -5.341 3.695 1.00 97.75 91 LYS A N 1
ATOM 706 C CA . LYS A 1 91 ? 14.376 -5.391 3.265 1.00 97.75 91 LYS A CA 1
ATOM 707 C C . LYS A 1 91 ? 14.526 -5.562 1.757 1.00 97.75 91 LYS A C 1
ATOM 709 O O . LYS A 1 91 ? 15.408 -6.279 1.284 1.00 97.75 91 LYS A O 1
ATOM 714 N N . VAL A 1 92 ? 13.659 -4.898 1.003 1.00 96.50 92 VAL A N 1
ATOM 715 C CA . VAL A 1 92 ? 13.642 -4.936 -0.460 1.00 96.50 92 VAL A CA 1
ATOM 716 C C . VAL A 1 92 ? 13.650 -3.520 -1.016 1.00 96.50 92 VAL A C 1
ATOM 718 O O . VAL A 1 92 ? 13.119 -2.592 -0.416 1.00 96.50 92 VAL A O 1
ATOM 721 N N . LYS A 1 93 ? 14.268 -3.336 -2.183 1.00 94.31 93 LYS A N 1
ATOM 722 C CA . LYS A 1 93 ? 14.247 -2.043 -2.878 1.00 94.31 93 LYS A CA 1
ATOM 723 C C . LYS A 1 93 ? 12.931 -1.893 -3.638 1.00 94.31 93 LYS A C 1
ATOM 725 O O . LYS A 1 93 ? 12.483 -2.873 -4.239 1.00 94.31 93 LYS A O 1
ATOM 730 N N . TYR A 1 94 ? 12.372 -0.688 -3.692 1.00 92.19 94 TYR A N 1
ATOM 731 C CA . TYR A 1 94 ? 11.240 -0.350 -4.569 1.00 92.19 94 TYR A CA 1
ATOM 732 C C . TYR A 1 94 ? 11.682 0.289 -5.894 1.00 92.19 94 TYR A C 1
ATOM 734 O O . TYR A 1 94 ? 11.030 0.076 -6.913 1.00 92.19 94 TYR A O 1
ATOM 742 N N . GLN A 1 95 ? 12.809 1.006 -5.901 1.00 92.31 95 GLN A N 1
ATOM 743 C CA . GLN A 1 95 ? 13.416 1.571 -7.111 1.00 92.31 95 GLN A CA 1
ATOM 744 C C . GLN A 1 95 ? 13.950 0.463 -8.027 1.00 92.31 95 GLN A C 1
ATOM 746 O O . GLN A 1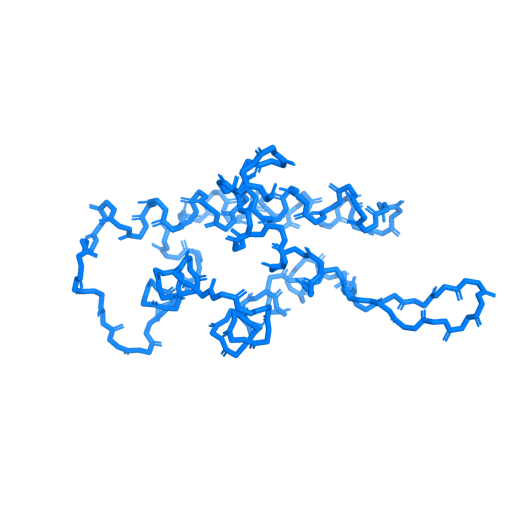 95 ? 14.542 -0.527 -7.566 1.00 92.31 95 GLN A O 1
ATOM 751 N N . ARG A 1 96 ? 13.734 0.617 -9.331 1.00 85.38 96 ARG A N 1
ATOM 752 C CA . ARG A 1 96 ? 14.182 -0.295 -10.384 1.00 85.38 96 ARG A CA 1
ATOM 753 C C . ARG A 1 96 ? 14.754 0.505 -11.547 1.00 85.38 96 ARG A C 1
ATOM 755 O O . ARG A 1 96 ? 14.373 1.644 -11.771 1.00 85.38 96 ARG A O 1
ATOM 762 N N . MET A 1 97 ? 15.635 -0.149 -12.295 1.00 83.94 97 MET A N 1
ATOM 763 C CA . MET A 1 97 ? 16.219 0.381 -13.520 1.00 83.94 97 MET A CA 1
ATOM 764 C C . MET A 1 97 ? 15.991 -0.631 -14.638 1.00 83.94 97 MET A C 1
ATOM 766 O O . MET A 1 97 ? 16.171 -1.840 -14.448 1.00 83.94 97 MET A O 1
ATOM 770 N N . SER A 1 98 ? 15.534 -0.158 -15.791 1.00 75.00 98 SER A N 1
ATOM 771 C CA . SER A 1 98 ? 15.298 -0.995 -16.962 1.00 75.00 98 SER A CA 1
ATOM 772 C C . SER A 1 98 ? 16.627 -1.349 -17.639 1.00 75.00 98 SER A C 1
ATOM 774 O O . SER A 1 98 ? 17.648 -0.692 -17.438 1.00 75.00 98 SER A O 1
ATOM 776 N N . SER A 1 99 ? 16.630 -2.356 -18.518 1.00 74.44 99 SER A N 1
ATOM 777 C CA . SER A 1 99 ? 17.806 -2.655 -19.351 1.00 74.44 99 SER A CA 1
ATOM 778 C C . SER A 1 99 ? 18.169 -1.519 -20.319 1.00 74.44 99 SER A C 1
ATOM 780 O O . SER A 1 99 ? 19.221 -1.572 -20.949 1.00 74.44 99 SER A O 1
ATOM 782 N N . ARG A 1 100 ? 17.279 -0.531 -20.486 1.00 76.62 100 ARG A N 1
ATOM 783 C CA . ARG A 1 100 ? 17.474 0.672 -21.303 1.00 76.62 100 ARG A CA 1
ATOM 784 C C . ARG A 1 100 ? 17.930 1.879 -20.472 1.00 76.62 100 ARG A C 1
ATOM 786 O O . ARG A 1 100 ? 18.221 2.912 -21.058 1.00 76.62 100 ARG A O 1
ATOM 793 N N . GLY A 1 101 ? 18.043 1.727 -19.149 1.00 78.12 101 GLY A N 1
ATOM 794 C CA . GLY A 1 101 ? 18.440 2.792 -18.227 1.00 78.12 101 GLY A CA 1
ATOM 795 C C . GLY A 1 101 ? 17.284 3.658 -17.725 1.00 78.12 101 GLY A C 1
ATOM 796 O O . GLY A 1 101 ? 17.547 4.670 -17.091 1.00 78.12 101 GLY A O 1
ATOM 797 N N . ASP A 1 102 ? 16.031 3.276 -17.992 1.00 78.88 102 ASP A N 1
ATOM 798 C CA . ASP A 1 102 ? 14.868 4.006 -17.478 1.00 78.88 102 ASP A CA 1
ATOM 799 C C . ASP A 1 102 ? 14.648 3.645 -16.007 1.00 78.88 102 ASP A C 1
ATOM 801 O O . ASP A 1 102 ? 14.515 2.458 -15.677 1.00 78.88 102 ASP A O 1
ATOM 805 N N . ASP A 1 103 ? 14.594 4.650 -15.139 1.00 81.81 103 ASP A N 1
ATOM 806 C CA . ASP A 1 103 ? 14.222 4.468 -13.741 1.00 81.81 103 ASP A CA 1
ATOM 807 C C . ASP A 1 103 ? 12.702 4.345 -13.617 1.00 81.81 103 ASP A C 1
ATOM 809 O O . ASP A 1 103 ? 11.945 5.075 -14.254 1.00 81.81 103 ASP A O 1
ATOM 813 N N . TYR A 1 104 ? 12.251 3.393 -12.805 1.00 82.06 104 TYR A N 1
ATOM 814 C CA . TYR A 1 104 ? 10.841 3.241 -12.463 1.00 82.06 104 TYR A CA 1
ATOM 815 C C . TYR A 1 104 ? 10.681 2.738 -11.029 1.00 82.06 104 TYR A C 1
ATOM 817 O O . TYR A 1 104 ? 11.512 1.986 -10.507 1.00 82.06 104 TYR A O 1
ATOM 825 N N . SER A 1 105 ? 9.598 3.154 -10.375 1.00 91.56 105 SER A N 1
ATOM 826 C CA . SER A 1 105 ? 9.327 2.858 -8.969 1.00 91.56 105 SER A CA 1
ATOM 827 C C . SER A 1 105 ? 8.138 1.912 -8.819 1.00 91.56 105 SER A C 1
ATOM 829 O O . SER A 1 105 ? 7.080 2.111 -9.413 1.00 91.56 105 SER A O 1
ATOM 831 N N . ILE A 1 106 ? 8.295 0.868 -7.995 1.00 95.12 106 ILE A N 1
ATOM 832 C CA . ILE A 1 106 ? 7.160 0.006 -7.627 1.00 95.12 106 ILE A CA 1
ATOM 833 C C . ILE A 1 106 ? 6.107 0.804 -6.846 1.00 95.12 106 ILE A C 1
ATOM 835 O O . ILE A 1 106 ? 4.921 0.545 -7.019 1.00 95.12 106 ILE A O 1
ATOM 839 N N . ILE A 1 107 ? 6.535 1.764 -6.019 1.00 96.12 107 ILE A N 1
ATOM 840 C CA . ILE A 1 107 ? 5.639 2.615 -5.224 1.00 96.12 107 ILE A CA 1
ATOM 841 C C . ILE A 1 107 ? 4.782 3.479 -6.146 1.00 96.12 107 ILE A C 1
ATOM 843 O O . ILE A 1 107 ? 3.564 3.410 -6.063 1.00 96.12 107 ILE A O 1
ATOM 847 N N . GLU A 1 108 ? 5.407 4.198 -7.077 1.00 95.12 108 GLU A N 1
ATOM 848 C CA . GLU A 1 108 ? 4.712 5.053 -8.047 1.00 95.12 108 GLU A CA 1
ATOM 849 C C . GLU A 1 108 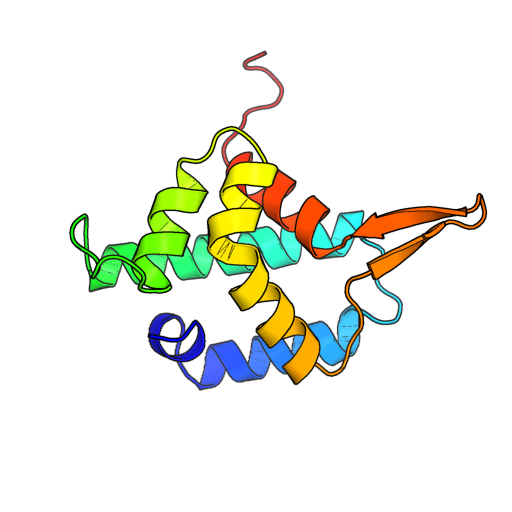? 3.685 4.252 -8.860 1.00 95.12 108 GLU A C 1
ATOM 851 O O . GLU A 1 108 ? 2.517 4.623 -8.940 1.00 95.12 108 GLU A O 1
ATOM 856 N N . SER A 1 109 ? 4.091 3.087 -9.384 1.00 95.12 109 SER A N 1
ATOM 857 C CA . SER A 1 109 ? 3.173 2.210 -10.121 1.00 95.12 109 SER A CA 1
ATOM 858 C C . SER A 1 109 ? 2.023 1.708 -9.242 1.00 95.12 109 SER A C 1
ATOM 860 O O . SER A 1 109 ? 0.898 1.607 -9.709 1.00 95.12 109 SER A O 1
ATOM 862 N N . ALA A 1 110 ? 2.278 1.379 -7.973 1.00 97.12 110 ALA A N 1
ATOM 863 C CA . ALA A 1 110 ? 1.232 0.933 -7.055 1.00 97.12 110 ALA A CA 1
ATOM 864 C C . ALA A 1 110 ? 0.259 2.056 -6.678 1.00 97.12 110 ALA A C 1
ATOM 866 O O . ALA A 1 110 ? -0.927 1.788 -6.529 1.00 97.12 110 ALA A O 1
ATOM 867 N N . LEU A 1 111 ? 0.740 3.292 -6.533 1.00 97.19 111 LEU A N 1
ATOM 868 C CA . LEU A 1 111 ? -0.102 4.454 -6.255 1.00 97.19 111 LEU A CA 1
ATOM 869 C C . LEU A 1 111 ? -0.978 4.809 -7.457 1.00 97.19 111 LEU A C 1
ATOM 871 O O . LEU A 1 111 ? -2.159 5.083 -7.275 1.00 97.19 111 LEU A O 1
ATOM 875 N N . TYR A 1 112 ? -0.439 4.706 -8.675 1.00 95.38 112 TYR A N 1
ATOM 876 C CA . TYR A 1 112 ? -1.231 4.825 -9.898 1.00 95.38 112 TYR A CA 1
ATOM 877 C C . TYR A 1 112 ? -2.401 3.826 -9.909 1.00 95.38 112 TYR A C 1
ATOM 879 O O . TYR A 1 112 ? -3.555 4.227 -10.025 1.00 95.38 112 TYR A O 1
ATOM 887 N N . GLU A 1 113 ? -2.118 2.537 -9.697 1.00 96.31 113 GLU A N 1
ATOM 888 C CA . GLU A 1 113 ? -3.146 1.482 -9.632 1.00 96.31 113 GLU A CA 1
ATOM 889 C C . GLU A 1 113 ? -4.111 1.665 -8.445 1.00 96.31 113 GLU A C 1
ATOM 891 O O . GLU A 1 113 ? -5.270 1.262 -8.504 1.00 96.31 113 GLU A O 1
ATOM 896 N N . PHE A 1 114 ? -3.642 2.252 -7.341 1.00 97.31 114 PHE A N 1
ATOM 897 C CA . PHE A 1 114 ? -4.446 2.489 -6.145 1.00 97.31 114 PHE A CA 1
ATOM 898 C C . PHE A 1 114 ? -5.515 3.558 -6.368 1.00 97.31 114 PHE A C 1
ATOM 900 O O . PHE A 1 114 ? -6.661 3.327 -5.983 1.00 97.31 114 PHE A O 1
ATOM 907 N N . ILE A 1 115 ? -5.162 4.690 -6.983 1.00 96.19 115 ILE A N 1
ATOM 908 C CA . ILE A 1 115 ? -6.117 5.783 -7.211 1.00 96.19 115 ILE A CA 1
ATOM 909 C C . ILE A 1 115 ? -7.065 5.489 -8.383 1.00 96.19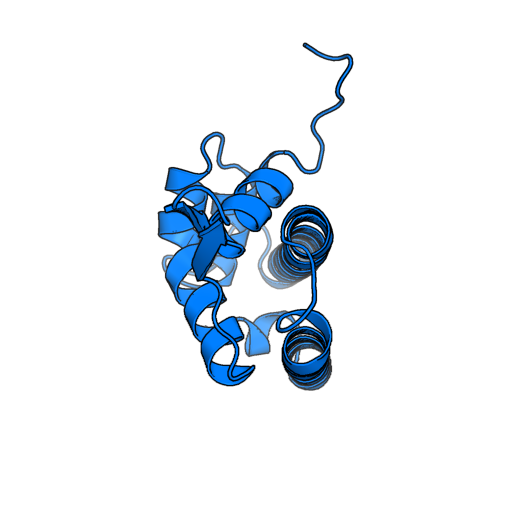 115 ILE A C 1
ATOM 911 O O . ILE A 1 115 ? -8.225 5.873 -8.333 1.00 96.19 115 ILE A O 1
ATOM 915 N N . HIS A 1 116 ? -6.619 4.703 -9.371 1.00 93.75 116 HIS A N 1
ATOM 916 C CA . HIS A 1 116 ? -7.441 4.258 -10.508 1.00 93.75 116 HIS A CA 1
ATOM 917 C C . HIS A 1 116 ? -8.178 2.933 -10.220 1.00 93.75 116 HIS A C 1
ATOM 919 O O . HIS A 1 116 ? -8.622 2.243 -11.135 1.00 93.75 116 HIS A O 1
ATOM 925 N N . TRP A 1 117 ? -8.299 2.522 -8.952 1.00 93.94 117 TRP A N 1
ATOM 926 C CA . TRP A 1 117 ? -8.806 1.191 -8.592 1.00 93.94 117 TRP A CA 1
ATOM 927 C C . TRP A 1 117 ? -10.229 0.905 -9.097 1.00 93.94 117 TRP A C 1
ATOM 929 O O . TRP A 1 117 ? -10.565 -0.240 -9.405 1.00 93.94 117 TRP A O 1
ATOM 939 N N . TYR A 1 118 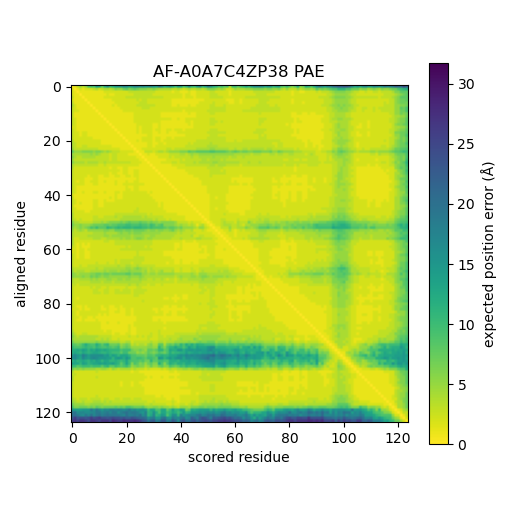? -11.068 1.940 -9.161 1.00 89.19 118 TYR A N 1
ATOM 940 C CA . TYR A 1 118 ? -12.450 1.843 -9.636 1.00 89.19 118 TYR A CA 1
ATOM 941 C C . TYR A 1 118 ? -12.639 2.372 -11.058 1.00 89.19 118 TYR A C 1
ATOM 943 O O . TYR A 1 118 ? -13.764 2.343 -11.559 1.00 89.19 118 TYR A O 1
ATOM 951 N N . ASP A 1 119 ? -11.565 2.812 -11.713 1.00 88.62 119 ASP A N 1
ATOM 952 C CA . ASP A 1 119 ? -11.648 3.351 -13.060 1.00 88.62 119 ASP A CA 1
ATOM 953 C C . ASP A 1 119 ? -12.074 2.250 -14.018 1.00 88.62 119 ASP A C 1
ATOM 955 O O . ASP A 1 119 ? -11.431 1.205 -14.172 1.00 88.62 119 ASP A O 1
ATOM 959 N N . MET A 1 120 ? -13.198 2.485 -14.682 1.00 75.00 120 MET A N 1
ATOM 960 C CA . MET A 1 120 ? -13.685 1.579 -15.698 1.00 75.00 120 MET A CA 1
ATOM 961 C C . MET A 1 120 ? -13.049 1.966 -17.038 1.00 75.00 120 MET A C 1
ATOM 963 O O . MET A 1 120 ? -13.287 3.066 -17.533 1.00 75.00 120 MET A O 1
ATOM 967 N N . PRO A 1 121 ? -12.284 1.071 -17.697 1.00 65.25 121 PRO A N 1
ATOM 968 C CA . PRO A 1 121 ? -11.541 1.405 -18.918 1.00 65.25 121 PRO A CA 1
ATOM 969 C C . PRO A 1 121 ? -12.422 1.764 -20.130 1.00 65.25 121 PRO A C 1
ATOM 971 O O . PRO A 1 121 ? -11.899 2.082 -21.194 1.00 65.25 121 PRO A O 1
ATOM 974 N N . TRP A 1 122 ? -13.749 1.691 -19.995 1.00 67.06 122 TRP A N 1
ATOM 975 C CA . TRP A 1 122 ? -14.741 2.063 -21.008 1.00 67.06 122 TRP A CA 1
ATOM 976 C C . TRP A 1 122 ? -15.548 3.323 -20.654 1.00 67.06 122 TRP A C 1
ATOM 978 O O . TRP A 1 122 ? -16.492 3.644 -21.371 1.00 67.06 122 TRP A O 1
ATOM 988 N N . GLU A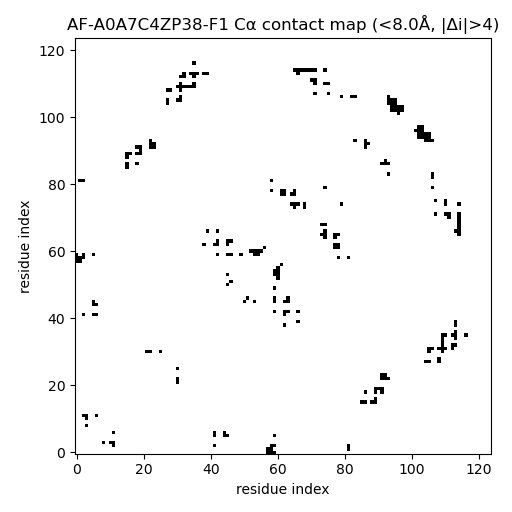 1 123 ? -15.220 4.014 -19.561 1.00 56.78 123 GLU A N 1
ATOM 989 C CA . GLU A 1 123 ? -15.843 5.293 -19.178 1.00 56.78 123 GLU A CA 1
ATOM 990 C C . GLU A 1 123 ? -15.049 6.527 -19.641 1.00 56.78 123 GLU A C 1
ATOM 992 O O . GLU A 1 123 ? -15.423 7.654 -19.320 1.00 56.78 123 GLU A O 1
ATOM 997 N N . ALA A 1 124 ? -13.992 6.310 -20.431 1.00 54.41 124 ALA A N 1
ATOM 998 C CA . ALA A 1 124 ? -13.206 7.345 -21.103 1.00 54.41 124 ALA A CA 1
ATOM 999 C C . ALA A 1 124 ? -13.757 7.711 -22.493 1.00 54.41 124 ALA A C 1
ATOM 1001 O O . ALA A 1 124 ? -14.217 6.798 -23.221 1.00 54.41 124 ALA A O 1
#

Mean predicted aligned error: 3.83 Å

Sequence (124 aa):
MSLQQIVGKQTYTTWVEMLRQLVPDGRTHRLAPLIAGMLQYASTLAYEKYGDNPEEGSVAHSLLRAAEAYEPAEAEELLGEVLEQLFSEAKVKYQRMSSRGDDYSIIESALYEFIHWYDMPWEA

Solvent-accessible surface area (backbone atoms only — not comparable to full-atom values): 6820 Å² total; per-residue (Å²): 104,55,68,44,76,61,59,33,64,68,54,41,52,51,50,31,50,48,47,44,70,46,51,86,83,46,56,50,88,65,50,9,56,53,49,13,49,52,49,52,52,40,30,52,48,28,38,77,75,42,52,95,66,46,59,83,92,22,46,51,30,27,39,53,53,27,58,70,31,89,49,47,68,60,25,38,78,51,40,39,70,62,49,52,50,49,33,55,77,24,70,47,80,52,71,45,68,46,101,86,70,51,76,50,44,38,60,60,48,12,40,41,42,39,42,47,64,81,64,56,94,79,78,117

pLDDT: mean 92.99, std 8.15, range [54.41, 98.62]

Secondary structure (DSSP, 8-state):
--HHHHH-HHHHHHHHHHHHHHTTT--HHHHHHHHHHHHHHHHHHHHHHHTT-PPTTSHHHHHHHHHT-SSHHHHHHHHHHHHHHHHHHHT---EEE-TTS-EEEHHHHHHHHHHTTT--TT--

Radius of gyration: 14.36 Å; Cα contacts (8 Å, |Δi|>4): 145; chains: 1; bounding box: 34×28×35 Å

Foldseek 3Di:
DALCVQCPVVVLVVLLQCCLPAVPPHDLLVLQLVVLVVLVVSQVSLCVVQNPDDDPPDLSVLSVVLLQDDDLVSNCVSCVVNVVVSCVSSVHAQWDADPVGDIDGSSSSNSVCNNCVVPDPPVD